Protein AF-A0A7S1X3R3-F1 (afdb_monomer)

pLDDT: mean 80.53, std 15.28, range [43.44, 95.19]

Structure (mmCIF, N/CA/C/O backbone):
data_AF-A0A7S1X3R3-F1
#
_entry.id   AF-A0A7S1X3R3-F1
#
loop_
_atom_site.group_PDB
_atom_site.id
_atom_site.type_symbol
_atom_site.label_atom_id
_atom_site.label_alt_id
_atom_site.label_comp_id
_atom_site.label_asym_id
_atom_site.label_entity_id
_atom_site.label_seq_id
_atom_site.pdbx_PDB_ins_code
_atom_site.Cartn_x
_atom_site.Cartn_y
_atom_site.Cartn_z
_atom_site.occupancy
_atom_site.B_iso_or_equiv
_atom_site.auth_seq_id
_atom_site.auth_comp_id
_atom_site.auth_asym_id
_atom_site.auth_atom_id
_atom_site.pdbx_PDB_model_num
ATOM 1 N N . TRP A 1 1 ? -5.687 -18.050 11.928 1.00 43.44 1 TRP A N 1
ATOM 2 C CA . TRP A 1 1 ? -5.342 -16.778 12.580 1.00 43.44 1 TRP A CA 1
ATOM 3 C C . TRP A 1 1 ? -5.157 -15.785 11.454 1.00 43.44 1 TRP A C 1
ATOM 5 O O . TRP A 1 1 ? -4.470 -16.127 10.501 1.00 43.44 1 TRP A O 1
ATOM 15 N N . LYS A 1 2 ? -5.916 -14.688 11.448 1.00 57.31 2 LYS A N 1
ATOM 16 C CA . LYS A 1 2 ? -5.773 -13.640 10.434 1.00 57.31 2 LYS A CA 1
ATOM 17 C C . LYS A 1 2 ? -4.899 -12.560 11.053 1.00 57.31 2 LYS A C 1
ATOM 19 O O . LYS A 1 2 ? -5.285 -12.013 12.082 1.00 57.31 2 LYS A O 1
ATOM 24 N N . ASP A 1 3 ? -3.759 -12.288 10.439 1.00 84.06 3 ASP A N 1
ATOM 25 C CA . ASP A 1 3 ? -2.885 -11.201 10.857 1.00 84.06 3 ASP A CA 1
ATOM 26 C C . ASP A 1 3 ? -3.395 -9.921 10.191 1.00 84.06 3 ASP A C 1
ATOM 28 O O . ASP A 1 3 ? -3.303 -9.755 8.975 1.00 84.06 3 ASP A O 1
ATOM 32 N N . TYR A 1 4 ? -4.035 -9.059 10.980 1.00 89.56 4 TYR A N 1
ATOM 33 C CA . TYR A 1 4 ? -4.521 -7.763 10.517 1.00 89.56 4 TYR A CA 1
ATOM 34 C C . TYR A 1 4 ? -3.444 -6.707 10.756 1.00 89.56 4 TYR A C 1
ATOM 36 O O . TYR A 1 4 ? -2.936 -6.580 11.868 1.00 89.56 4 TYR A O 1
ATOM 44 N N . LEU A 1 5 ? -3.127 -5.936 9.719 1.00 90.44 5 LEU A N 1
ATOM 45 C CA . LEU A 1 5 ? -2.204 -4.807 9.780 1.00 90.44 5 LEU A CA 1
ATOM 46 C C . LEU A 1 5 ? -2.964 -3.530 9.430 1.00 90.44 5 LEU A C 1
ATOM 48 O O . LEU A 1 5 ? -3.796 -3.529 8.522 1.00 90.44 5 LEU A O 1
ATOM 52 N N . LEU A 1 6 ? -2.681 -2.455 10.161 1.00 93.81 6 LEU A N 1
ATOM 53 C CA . LEU A 1 6 ? -3.243 -1.137 9.889 1.00 93.81 6 LEU A CA 1
ATOM 54 C C . LEU A 1 6 ? -2.291 -0.360 8.985 1.00 93.81 6 LEU A C 1
ATOM 56 O O . LEU A 1 6 ? -1.082 -0.366 9.213 1.00 93.81 6 LEU A O 1
ATOM 60 N N . MET A 1 7 ? -2.838 0.313 7.981 1.00 94.50 7 MET A N 1
ATOM 61 C CA . MET A 1 7 ? -2.097 1.166 7.059 1.00 94.50 7 MET A CA 1
ATOM 62 C C . MET A 1 7 ? -2.812 2.507 6.962 1.00 94.50 7 MET A C 1
ATOM 64 O O . MET A 1 7 ? -4.033 2.546 6.808 1.00 94.50 7 MET A O 1
ATOM 68 N N . GLU A 1 8 ? -2.054 3.587 7.083 1.00 93.88 8 GLU A N 1
ATOM 69 C CA . GLU A 1 8 ? -2.553 4.941 6.910 1.00 93.88 8 GLU A CA 1
ATOM 70 C C . GLU A 1 8 ? -2.691 5.248 5.419 1.00 93.88 8 GLU A C 1
ATOM 72 O O . GLU A 1 8 ? -1.767 5.031 4.634 1.00 93.88 8 GLU A O 1
ATOM 77 N N . VAL A 1 9 ? -3.876 5.715 5.035 1.00 94.75 9 VAL A N 1
ATOM 78 C CA . VAL A 1 9 ? -4.251 5.968 3.645 1.00 94.75 9 VAL A CA 1
ATOM 79 C C . VAL A 1 9 ? -5.024 7.281 3.606 1.00 94.75 9 VAL A C 1
ATOM 81 O O . VAL A 1 9 ? -6.037 7.420 4.293 1.00 94.75 9 VAL A O 1
ATOM 84 N N . ASP A 1 10 ? -4.543 8.246 2.823 1.00 94.00 10 ASP A N 1
ATOM 85 C CA . ASP A 1 10 ? -5.282 9.482 2.564 1.00 94.00 10 ASP A CA 1
ATOM 86 C C . ASP A 1 10 ? -6.425 9.258 1.556 1.00 94.00 10 ASP A C 1
ATOM 88 O O . ASP A 1 10 ? -6.517 8.213 0.911 1.00 94.00 10 ASP A O 1
ATOM 92 N N . THR A 1 11 ? -7.322 10.234 1.409 1.00 95.00 11 THR A N 1
ATOM 93 C CA . THR A 1 11 ? -8.497 10.098 0.534 1.00 95.00 11 THR A CA 1
ATOM 94 C C . THR A 1 11 ? -8.132 9.844 -0.930 1.00 95.00 11 THR A C 1
ATOM 96 O O . THR A 1 11 ? -8.771 9.020 -1.576 1.00 95.00 11 THR A O 1
ATOM 99 N N . ALA A 1 12 ? -7.101 10.512 -1.454 1.00 92.44 12 ALA A N 1
ATOM 100 C CA . ALA A 1 12 ? -6.716 10.377 -2.858 1.00 92.44 12 ALA A CA 1
ATOM 101 C C . ALA A 1 12 ? -6.087 9.004 -3.132 1.00 92.44 12 ALA A C 1
ATOM 103 O O . ALA A 1 12 ? -6.360 8.374 -4.152 1.00 92.44 12 ALA A O 1
ATOM 104 N N . LEU A 1 13 ? -5.269 8.520 -2.198 1.00 93.12 13 LEU A N 1
ATOM 105 C CA . LEU A 1 13 ? -4.685 7.192 -2.256 1.00 93.12 13 LEU A CA 1
ATOM 106 C C . LEU A 1 13 ? -5.754 6.106 -2.102 1.00 93.12 13 LEU A C 1
ATOM 108 O O . LEU A 1 13 ? -5.682 5.083 -2.774 1.00 93.12 13 LEU A O 1
ATOM 112 N N . LEU A 1 14 ? -6.756 6.319 -1.246 1.00 94.94 14 LEU A N 1
ATOM 113 C CA . LEU A 1 14 ? -7.857 5.375 -1.069 1.00 94.94 14 LEU A CA 1
ATOM 114 C C . LEU A 1 14 ? -8.657 5.192 -2.364 1.00 94.94 14 LEU A C 1
ATOM 116 O O . LEU A 1 14 ? -8.959 4.055 -2.718 1.00 94.94 14 LEU A O 1
ATOM 120 N N . GLU A 1 15 ? -8.966 6.285 -3.064 1.00 94.62 15 GLU A N 1
ATOM 121 C CA . GLU A 1 15 ? -9.631 6.247 -4.374 1.00 94.62 15 GLU A CA 1
ATOM 122 C C . GLU A 1 15 ? -8.792 5.457 -5.392 1.00 94.62 15 GLU A C 1
ATOM 124 O O . GLU A 1 15 ? -9.283 4.506 -6.000 1.00 94.62 15 GLU A O 1
ATOM 129 N N . GLU A 1 16 ? -7.492 5.755 -5.500 1.00 94.56 16 GLU A N 1
ATOM 130 C CA . GLU A 1 16 ? -6.589 5.035 -6.409 1.00 94.56 16 GLU A CA 1
ATOM 131 C C . GLU A 1 16 ? -6.506 3.531 -6.084 1.00 94.56 16 GLU A C 1
ATOM 133 O O . GLU A 1 16 ? -6.531 2.687 -6.984 1.00 94.56 16 GLU A O 1
ATOM 138 N N . LEU A 1 17 ? -6.437 3.177 -4.797 1.00 94.44 17 LEU A N 1
ATOM 139 C CA . LEU A 1 17 ? -6.390 1.787 -4.343 1.00 94.44 17 LEU A CA 1
ATOM 140 C C . LEU A 1 17 ? -7.682 1.022 -4.650 1.00 94.44 17 LEU A C 1
ATOM 142 O O . LEU A 1 17 ? -7.619 -0.178 -4.913 1.00 94.44 17 LEU A O 1
ATOM 146 N N . GLN A 1 18 ? -8.839 1.683 -4.609 1.00 94.75 18 GLN A N 1
ATOM 147 C CA . GLN A 1 18 ? -10.123 1.062 -4.938 1.00 94.75 18 GLN A CA 1
ATOM 148 C C . GLN A 1 18 ? -10.262 0.795 -6.440 1.00 94.75 18 GLN A C 1
ATOM 150 O O . GLN A 1 18 ? -10.753 -0.270 -6.820 1.00 94.75 18 GLN A O 1
ATOM 155 N N . ASP A 1 19 ? -9.792 1.720 -7.277 1.00 94.62 19 ASP A N 1
ATOM 156 C CA . ASP A 1 19 ? -9.951 1.640 -8.731 1.00 94.62 19 ASP A CA 1
ATOM 157 C C . ASP A 1 19 ? -8.895 0.759 -9.411 1.00 94.62 19 ASP A C 1
ATOM 159 O O . ASP A 1 19 ? -9.186 0.047 -10.377 1.00 94.62 19 ASP A O 1
ATOM 163 N N . HIS A 1 20 ? -7.651 0.813 -8.931 1.00 93.31 20 HIS A N 1
ATOM 164 C CA . HIS A 1 20 ? -6.500 0.203 -9.606 1.00 93.31 20 HIS A CA 1
ATOM 165 C C . HIS A 1 20 ? -5.730 -0.798 -8.742 1.00 93.31 20 HIS A C 1
ATOM 167 O O . HIS A 1 20 ? -4.939 -1.583 -9.270 1.00 93.31 20 HIS A O 1
ATOM 173 N N . GLY A 1 21 ? -5.966 -0.806 -7.430 1.00 92.62 21 GLY A N 1
ATOM 174 C CA . GLY A 1 21 ? -5.209 -1.623 -6.490 1.00 92.62 21 GLY A CA 1
ATOM 175 C C . GLY A 1 21 ? -3.770 -1.139 -6.290 1.00 92.62 21 GLY A C 1
ATOM 176 O O . GLY A 1 21 ? -3.369 -0.052 -6.705 1.00 92.62 21 GLY A O 1
ATOM 177 N N . ALA A 1 22 ? -2.978 -1.972 -5.619 1.00 93.50 22 ALA A N 1
ATOM 178 C CA . ALA A 1 22 ? -1.550 -1.759 -5.426 1.00 93.50 22 ALA A CA 1
ATOM 179 C C . ALA A 1 22 ? -0.809 -3.089 -5.283 1.00 93.50 22 ALA A C 1
ATOM 181 O O . ALA A 1 22 ? -1.405 -4.128 -4.991 1.00 93.50 22 ALA A O 1
ATOM 182 N N . ALA A 1 23 ? 0.509 -3.039 -5.458 1.00 93.31 23 ALA A N 1
ATOM 183 C CA . ALA A 1 23 ? 1.398 -4.180 -5.307 1.00 93.31 23 ALA A CA 1
ATOM 184 C C . ALA A 1 23 ? 2.545 -3.846 -4.353 1.00 93.31 23 ALA A C 1
ATOM 186 O O . ALA A 1 23 ? 3.199 -2.813 -4.495 1.00 93.31 23 ALA A O 1
ATOM 187 N N . PHE A 1 24 ? 2.825 -4.750 -3.416 1.00 92.06 24 PHE A N 1
ATOM 188 C CA . PHE A 1 24 ? 4.080 -4.715 -2.675 1.00 92.06 24 PHE A CA 1
ATOM 189 C C . PHE A 1 24 ? 5.186 -5.327 -3.532 1.00 92.06 24 PHE A C 1
ATOM 191 O O . PHE A 1 24 ? 5.045 -6.446 -4.024 1.00 92.06 24 PHE A O 1
ATOM 198 N N . LYS A 1 25 ? 6.283 -4.592 -3.703 1.00 91.19 25 LYS A N 1
ATOM 199 C CA . LYS A 1 25 ? 7.465 -5.015 -4.458 1.00 91.19 25 LYS A CA 1
ATOM 200 C C . LYS A 1 25 ? 8.697 -4.872 -3.578 1.00 91.19 25 LYS A C 1
ATOM 202 O O . LYS A 1 25 ? 8.762 -3.977 -2.742 1.00 91.19 25 LYS A O 1
ATOM 207 N N . SER A 1 26 ? 9.690 -5.726 -3.766 1.00 86.12 26 SER A N 1
ATOM 208 C CA . SER A 1 26 ? 10.953 -5.654 -3.031 1.00 86.12 26 SER A CA 1
ATOM 209 C C . SER A 1 26 ? 12.105 -6.088 -3.920 1.00 86.12 26 SER A C 1
ATOM 211 O O . SER A 1 26 ? 11.964 -7.007 -4.723 1.00 86.12 26 SER A O 1
ATOM 213 N N . GLU A 1 27 ? 13.260 -5.466 -3.727 1.00 80.31 27 GLU A N 1
ATOM 214 C CA . GLU A 1 27 ? 14.528 -6.021 -4.205 1.00 80.31 27 GLU A CA 1
ATOM 215 C C . GLU A 1 27 ? 14.974 -7.158 -3.264 1.00 80.31 27 GLU A C 1
ATOM 217 O O . GLU A 1 27 ? 14.579 -7.145 -2.096 1.00 80.31 27 GLU A O 1
ATOM 222 N N . PRO A 1 28 ? 15.799 -8.121 -3.722 1.00 77.38 28 PRO A N 1
ATOM 223 C CA . PRO A 1 28 ? 16.256 -9.245 -2.896 1.00 77.38 28 PRO A CA 1
ATOM 224 C C . PRO A 1 28 ? 16.869 -8.833 -1.549 1.00 77.38 28 PRO A C 1
ATOM 226 O O . PRO A 1 28 ? 16.627 -9.496 -0.545 1.00 77.38 28 PRO A O 1
ATOM 229 N N . ASP A 1 29 ? 17.593 -7.711 -1.529 1.00 78.06 29 ASP A N 1
ATOM 230 C CA . ASP A 1 29 ? 18.229 -7.144 -0.332 1.00 78.06 29 ASP A CA 1
ATOM 231 C C . ASP A 1 29 ? 17.632 -5.779 0.072 1.00 78.06 29 ASP A C 1
ATOM 233 O O . ASP A 1 29 ? 18.184 -5.061 0.909 1.00 78.06 29 ASP A O 1
ATOM 237 N N . GLY A 1 30 ? 16.521 -5.376 -0.552 1.00 75.94 30 GLY A N 1
ATOM 238 C CA . GLY A 1 30 ? 15.930 -4.050 -0.385 1.00 75.94 30 GLY A CA 1
ATOM 239 C C . GLY A 1 30 ? 14.697 -4.027 0.515 1.00 75.94 30 GLY A C 1
ATOM 240 O O . GLY A 1 30 ? 14.011 -5.026 0.718 1.00 75.94 30 GLY A O 1
ATOM 241 N N . ALA A 1 31 ? 14.371 -2.838 1.026 1.00 81.75 31 ALA A N 1
ATOM 242 C CA . ALA A 1 31 ? 13.098 -2.607 1.704 1.00 81.75 31 ALA A CA 1
ATOM 243 C C . ALA A 1 31 ? 11.921 -2.783 0.729 1.00 81.75 31 ALA A C 1
ATOM 245 O O . ALA A 1 31 ? 12.004 -2.368 -0.431 1.00 81.75 31 ALA A O 1
ATOM 246 N N . ALA A 1 32 ? 10.824 -3.359 1.222 1.00 88.00 32 ALA A N 1
ATOM 247 C CA . ALA A 1 32 ? 9.587 -3.459 0.463 1.00 88.00 32 ALA A CA 1
ATOM 248 C C . ALA A 1 32 ? 8.975 -2.068 0.232 1.00 88.00 32 ALA A C 1
ATOM 250 O O . ALA A 1 32 ? 8.900 -1.242 1.146 1.00 88.00 32 ALA A O 1
ATOM 251 N N . VAL A 1 33 ? 8.515 -1.837 -0.991 1.00 92.56 33 VAL A N 1
ATOM 252 C CA . VAL A 1 33 ? 7.782 -0.646 -1.415 1.00 92.56 33 VAL A CA 1
ATOM 253 C C . VAL A 1 33 ? 6.356 -1.025 -1.790 1.00 92.56 33 VAL A C 1
ATOM 255 O O . VAL A 1 33 ? 6.104 -2.124 -2.282 1.00 92.56 33 VAL A O 1
ATOM 258 N N . LEU A 1 34 ? 5.420 -0.108 -1.577 1.00 94.25 34 LEU A N 1
ATOM 259 C CA . LEU A 1 34 ? 4.068 -0.187 -2.111 1.00 94.25 34 LEU A CA 1
ATOM 260 C C . LEU A 1 34 ? 4.013 0.619 -3.409 1.00 94.25 34 LEU A C 1
ATOM 262 O O . LEU A 1 34 ? 4.316 1.811 -3.414 1.00 94.25 34 LEU A O 1
ATOM 266 N N . CYS A 1 35 ? 3.613 -0.016 -4.501 1.00 94.88 35 CYS A N 1
ATOM 267 C CA . CYS A 1 35 ? 3.426 0.629 -5.794 1.00 94.88 35 CYS A CA 1
ATOM 268 C C . CYS A 1 35 ? 1.935 0.687 -6.123 1.00 94.88 35 CYS A C 1
ATOM 270 O O . CYS A 1 35 ? 1.283 -0.356 -6.203 1.00 94.88 35 CYS A O 1
ATOM 272 N N . THR A 1 36 ? 1.416 1.892 -6.344 1.00 95.19 36 THR A N 1
ATOM 273 C CA . THR A 1 36 ? 0.102 2.107 -6.960 1.00 95.19 36 THR A CA 1
ATOM 274 C C . THR A 1 36 ? 0.248 2.202 -8.480 1.00 95.19 36 THR A C 1
ATOM 276 O O . THR A 1 36 ? 1.325 1.944 -9.032 1.00 95.19 36 THR A O 1
ATOM 279 N N . ALA A 1 37 ? -0.824 2.566 -9.187 1.00 93.62 37 ALA A N 1
ATOM 280 C CA . ALA A 1 37 ? -0.751 2.819 -10.623 1.00 93.62 37 ALA A CA 1
ATOM 281 C C . ALA A 1 37 ? 0.187 3.998 -10.941 1.00 93.62 37 ALA A C 1
ATOM 283 O O . ALA A 1 37 ? 0.934 3.952 -11.924 1.00 93.62 37 ALA A O 1
ATOM 284 N N . SER A 1 38 ? 0.182 5.031 -10.092 1.00 94.06 38 SER A N 1
ATOM 285 C CA . SER A 1 38 ? 0.897 6.287 -10.325 1.00 94.06 38 SER A CA 1
ATOM 286 C C . SER A 1 38 ? 2.137 6.493 -9.451 1.00 94.06 38 SER A C 1
ATOM 288 O O . SER A 1 38 ? 3.144 7.005 -9.946 1.00 94.06 38 SER A O 1
ATOM 290 N N . ARG A 1 39 ? 2.137 6.047 -8.190 1.00 94.12 39 ARG A N 1
ATOM 291 C CA . ARG A 1 39 ? 3.161 6.410 -7.192 1.00 94.12 39 ARG A CA 1
ATOM 292 C C . ARG A 1 39 ? 3.806 5.198 -6.524 1.00 94.12 39 ARG A C 1
ATOM 294 O O . ARG A 1 39 ? 3.272 4.091 -6.528 1.00 94.12 39 ARG A O 1
ATOM 301 N N . THR A 1 40 ? 4.973 5.434 -5.930 1.00 95.06 40 THR A N 1
ATOM 302 C CA . THR A 1 40 ? 5.713 4.441 -5.140 1.00 95.06 40 THR A CA 1
ATOM 303 C C . THR A 1 40 ? 5.951 4.981 -3.738 1.00 95.06 40 THR A C 1
ATOM 305 O O . THR A 1 40 ? 6.351 6.132 -3.569 1.00 95.06 40 THR A O 1
ATOM 308 N N . PHE A 1 41 ? 5.724 4.142 -2.731 1.00 94.94 41 PHE A N 1
ATOM 309 C CA . PHE A 1 41 ? 5.801 4.498 -1.320 1.00 94.94 41 PHE A CA 1
ATOM 310 C C . PHE A 1 41 ? 6.682 3.510 -0.556 1.00 94.94 41 PHE A C 1
ATOM 312 O O . PHE A 1 41 ? 6.613 2.303 -0.778 1.00 94.94 41 PHE A O 1
ATOM 319 N N . ASN A 1 42 ? 7.467 3.999 0.400 1.00 93.75 42 ASN A N 1
ATOM 320 C CA . ASN A 1 42 ? 8.021 3.157 1.456 1.00 93.75 42 ASN A CA 1
ATOM 321 C C . ASN A 1 42 ? 6.977 2.989 2.563 1.00 93.75 42 ASN A C 1
ATOM 323 O O . ASN A 1 42 ? 6.396 3.977 3.013 1.00 93.75 42 ASN A O 1
ATOM 327 N N . ALA A 1 43 ? 6.789 1.759 3.038 1.00 92.00 43 ALA A N 1
ATOM 328 C CA . ALA A 1 43 ? 5.952 1.481 4.198 1.00 92.00 43 ALA A CA 1
ATOM 329 C C . ALA A 1 43 ? 6.793 1.552 5.480 1.00 92.00 43 ALA A C 1
ATOM 331 O O . ALA A 1 43 ? 7.713 0.757 5.686 1.00 92.00 43 ALA A O 1
ATOM 332 N N . LYS A 1 44 ? 6.483 2.508 6.353 1.00 92.38 44 LYS A N 1
ATOM 333 C CA . LYS A 1 44 ? 7.173 2.728 7.624 1.00 92.38 44 LYS A CA 1
ATOM 334 C C . LYS A 1 44 ? 6.296 2.246 8.772 1.00 92.38 44 LYS A C 1
ATOM 336 O O . LYS A 1 44 ? 5.215 2.777 8.986 1.00 92.38 44 LYS A O 1
ATOM 341 N N . SER A 1 45 ? 6.779 1.269 9.534 1.00 93.00 45 SER A N 1
ATOM 342 C CA . SER A 1 45 ? 6.096 0.821 10.750 1.00 93.00 45 SER A CA 1
ATOM 343 C C . SER A 1 45 ? 6.225 1.871 11.853 1.00 93.00 45 SER A C 1
ATOM 345 O O . SER A 1 45 ? 7.334 2.313 12.161 1.00 93.00 45 SER A O 1
ATOM 347 N N . VAL A 1 46 ? 5.104 2.226 12.473 1.00 95.06 46 VAL A N 1
ATOM 348 C CA . VAL A 1 46 ? 5.015 3.170 13.587 1.00 95.06 46 VAL A CA 1
ATOM 349 C C . VAL A 1 46 ? 4.283 2.510 14.744 1.00 95.06 46 VAL A C 1
ATOM 351 O O . VAL A 1 46 ? 3.139 2.087 14.613 1.00 95.06 46 VAL A O 1
ATOM 354 N N . GLU A 1 47 ? 4.973 2.385 15.875 1.00 94.38 47 GLU A N 1
ATOM 355 C CA . GLU A 1 47 ? 4.412 1.827 17.105 1.00 94.38 47 GLU A CA 1
ATOM 356 C C . GLU A 1 47 ? 3.520 2.848 17.812 1.00 94.38 47 GLU A C 1
ATOM 358 O O . GLU A 1 47 ? 3.768 4.056 17.778 1.00 94.38 47 GLU A O 1
ATOM 363 N N . THR A 1 48 ? 2.498 2.352 18.502 1.00 91.06 48 THR A N 1
ATOM 364 C CA . THR A 1 48 ? 1.605 3.169 19.320 1.00 91.06 48 THR A CA 1
ATOM 365 C C . THR A 1 48 ? 1.512 2.612 20.733 1.00 91.06 48 THR A C 1
ATOM 367 O O . THR A 1 48 ? 1.520 1.406 20.960 1.00 91.06 48 THR A O 1
ATOM 370 N N . THR A 1 49 ? 1.409 3.508 21.711 1.00 93.44 49 THR A N 1
ATOM 371 C CA . THR A 1 49 ? 1.154 3.139 23.109 1.00 93.44 49 THR A CA 1
ATOM 372 C C . THR A 1 49 ? -0.329 2.888 23.383 1.00 93.44 49 THR A C 1
ATOM 374 O O . THR A 1 49 ? -0.679 2.378 24.448 1.00 93.44 49 THR A O 1
ATOM 377 N N . ASN A 1 50 ? -1.207 3.247 22.442 1.00 91.31 50 ASN A N 1
ATOM 378 C CA . ASN A 1 50 ? -2.642 3.036 22.561 1.00 91.31 50 ASN A CA 1
ATOM 379 C C . ASN A 1 50 ? -3.009 1.613 22.145 1.00 91.31 50 ASN A C 1
ATOM 381 O O . ASN A 1 50 ? -2.537 1.100 21.134 1.00 91.31 50 ASN A O 1
ATOM 385 N N . LEU A 1 51 ? -3.924 1.002 22.892 1.00 88.00 51 LEU A N 1
ATOM 386 C CA . LEU A 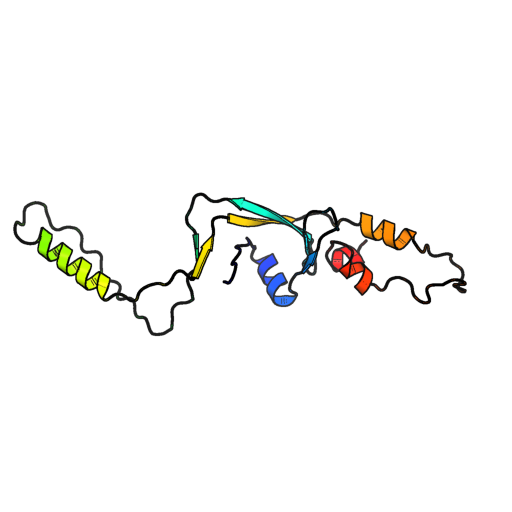1 51 ? -4.488 -0.288 22.527 1.00 88.00 51 LEU A CA 1
ATOM 387 C C . LEU A 1 51 ? -5.524 -0.100 21.415 1.00 88.00 51 LEU A C 1
ATOM 389 O O . LEU A 1 51 ? -6.650 0.325 21.677 1.00 88.00 51 LEU A O 1
ATOM 393 N N . LEU A 1 52 ? -5.149 -0.422 20.178 1.00 92.06 52 LEU A N 1
ATOM 394 C CA . LEU A 1 52 ? -6.072 -0.414 19.047 1.00 92.06 52 LEU A CA 1
ATOM 395 C C . LEU A 1 52 ? -6.770 -1.771 18.950 1.00 92.06 52 LEU A C 1
ATOM 397 O O . LEU A 1 52 ? -6.116 -2.813 18.895 1.00 92.06 52 LEU A O 1
ATOM 401 N N . MET A 1 53 ? -8.102 -1.761 18.918 1.00 91.62 53 MET A N 1
ATOM 402 C CA . MET A 1 53 ? -8.933 -2.960 18.801 1.00 91.62 53 MET A CA 1
ATOM 403 C C . MET A 1 53 ? -9.753 -2.903 17.516 1.00 91.62 53 MET A C 1
ATOM 405 O O . MET A 1 53 ? -10.507 -1.957 17.299 1.00 91.62 53 MET A O 1
ATOM 409 N N . LEU A 1 54 ? -9.633 -3.932 16.680 1.00 91.69 54 LEU A N 1
ATOM 410 C CA . LEU A 1 54 ? -10.441 -4.094 15.479 1.00 91.69 54 LEU A CA 1
ATOM 411 C C . LEU A 1 54 ? -11.706 -4.864 15.832 1.00 91.69 54 LEU A C 1
ATOM 413 O O . LEU A 1 54 ? -11.663 -5.985 16.348 1.00 91.69 54 LEU A O 1
ATOM 417 N N . LEU A 1 55 ? -12.833 -4.249 15.518 1.00 90.00 55 LEU A N 1
ATOM 418 C CA . LEU A 1 55 ? -14.162 -4.768 15.775 1.00 90.00 55 LEU A CA 1
ATOM 419 C C . LEU A 1 55 ? -14.774 -5.220 14.448 1.00 90.00 55 LEU A C 1
ATOM 421 O O . LEU A 1 55 ? -14.592 -4.536 13.438 1.00 90.00 55 LEU A O 1
ATOM 425 N N . PRO A 1 56 ? -15.485 -6.358 14.412 1.00 86.06 56 PRO A N 1
ATOM 426 C CA . PRO A 1 56 ? -16.282 -6.688 13.246 1.00 86.06 56 PRO A CA 1
ATOM 427 C C . PRO A 1 56 ? -17.399 -5.640 13.101 1.00 86.06 56 PRO A C 1
ATOM 429 O O . PRO A 1 56 ? -17.794 -5.030 14.102 1.00 86.06 56 PRO A O 1
ATOM 432 N N . PRO A 1 57 ? -17.928 -5.422 11.886 1.00 81.00 57 PRO A N 1
ATOM 433 C CA . PRO A 1 57 ? -19.108 -4.583 11.720 1.00 81.00 57 PRO A CA 1
ATOM 434 C C . PRO A 1 57 ? -20.234 -5.100 12.622 1.00 81.00 57 PRO A C 1
ATOM 436 O O . PRO A 1 57 ? -20.378 -6.314 12.811 1.00 81.00 57 PRO A O 1
ATOM 439 N N . ALA A 1 58 ? -21.012 -4.180 13.198 1.00 71.25 58 ALA A N 1
ATOM 440 C CA . ALA A 1 58 ? -22.175 -4.547 13.993 1.00 71.25 58 ALA A CA 1
ATOM 441 C C . ALA A 1 58 ? -23.089 -5.443 13.147 1.00 71.25 58 ALA A C 1
ATOM 443 O O . ALA A 1 58 ? -23.380 -5.126 11.993 1.00 71.25 58 ALA A O 1
ATOM 444 N N . GLN A 1 59 ? -23.509 -6.581 13.699 1.00 63.56 59 GLN A N 1
ATOM 445 C CA . GLN A 1 59 ? -24.542 -7.378 13.050 1.00 63.56 59 GLN A CA 1
ATOM 446 C C . GLN A 1 59 ? -25.828 -6.546 13.068 1.00 63.56 59 GLN A C 1
ATOM 448 O O . GLN A 1 59 ? -26.253 -6.101 14.137 1.00 63.56 59 GLN A O 1
ATOM 453 N N . GLU A 1 60 ? -26.412 -6.290 11.894 1.00 53.31 60 GLU A N 1
ATOM 454 C CA . GLU A 1 60 ? -27.712 -5.624 11.788 1.00 53.31 60 GLU A CA 1
ATOM 455 C C . GLU A 1 60 ? -28.719 -6.349 12.700 1.00 53.31 60 GLU A C 1
ATOM 457 O O . GLU A 1 60 ? -28.899 -7.562 12.590 1.00 53.31 60 GLU A O 1
ATOM 462 N N . GLY A 1 61 ? -29.326 -5.615 13.640 1.00 53.66 61 GLY A N 1
ATOM 463 C CA . GLY A 1 61 ? -30.282 -6.152 14.619 1.00 53.66 61 GLY A CA 1
ATOM 464 C C . GLY A 1 61 ? -29.807 -6.179 16.077 1.00 53.66 61 GLY A C 1
ATOM 465 O O . GLY A 1 61 ? -30.580 -6.568 16.948 1.00 53.66 61 GLY A O 1
ATOM 466 N N . VAL A 1 62 ? -28.575 -5.752 16.372 1.00 53.72 62 VAL A N 1
ATOM 467 C CA . VAL A 1 62 ? -28.139 -5.502 17.755 1.00 53.72 62 VAL A CA 1
ATOM 468 C C . VAL A 1 62 ? -28.456 -4.053 18.126 1.00 53.72 62 VAL A C 1
ATOM 470 O O . VAL A 1 62 ? -27.650 -3.149 17.919 1.00 53.72 62 VAL A O 1
ATOM 473 N N . GLU A 1 63 ? -29.659 -3.828 18.646 1.00 51.66 63 GLU A N 1
ATOM 474 C CA . GLU A 1 63 ? -30.036 -2.555 19.260 1.00 51.66 63 GLU A CA 1
ATOM 475 C C . GLU A 1 63 ? -29.310 -2.435 20.607 1.00 51.66 63 GLU A C 1
ATOM 477 O O . GLU A 1 63 ? -29.676 -3.060 21.603 1.00 51.66 63 GLU A O 1
ATOM 482 N N . CYS A 1 64 ? -28.222 -1.669 20.637 1.00 50.16 64 CYS A N 1
ATOM 483 C CA . CYS A 1 64 ? -27.625 -1.236 21.892 1.00 50.16 64 CYS A CA 1
ATOM 484 C C . CYS A 1 64 ? -28.538 -0.154 22.473 1.00 50.16 64 CYS A C 1
ATOM 486 O O . CYS A 1 64 ? -28.539 0.967 21.975 1.00 50.16 64 CYS A O 1
ATOM 488 N N . GLU A 1 65 ? -29.333 -0.477 23.492 1.00 55.78 65 GLU A N 1
ATOM 489 C CA . GLU A 1 65 ? -30.107 0.547 24.196 1.00 55.78 65 GLU A CA 1
ATOM 490 C C . GLU A 1 65 ? -29.146 1.584 24.806 1.00 55.78 65 GLU A C 1
ATOM 492 O O . GLU A 1 65 ? -28.316 1.259 25.667 1.00 55.78 65 GLU A O 1
ATOM 497 N N . ASP A 1 66 ? -29.250 2.837 24.350 1.00 52.25 66 ASP A N 1
ATOM 498 C CA . ASP A 1 66 ? -28.550 3.989 24.918 1.00 52.25 66 ASP A CA 1
ATOM 499 C C . ASP A 1 66 ? -29.108 4.268 26.318 1.00 52.25 66 ASP A C 1
ATOM 501 O O . ASP A 1 66 ? -30.022 5.070 26.515 1.00 52.25 66 ASP A O 1
ATOM 505 N N . VAL A 1 67 ? -28.585 3.570 27.325 1.00 55.59 67 VAL A N 1
ATOM 506 C CA . VAL A 1 67 ? -28.959 3.847 28.713 1.00 55.59 67 VAL A CA 1
ATOM 507 C C . VAL A 1 67 ? -28.292 5.152 29.134 1.00 55.59 67 VAL A C 1
ATOM 509 O O . VAL A 1 67 ? -27.071 5.217 29.304 1.00 55.59 67 VAL A O 1
ATOM 512 N N . GLU A 1 68 ? -29.115 6.181 29.321 1.00 53.91 68 GLU A N 1
ATOM 513 C CA . GLU A 1 68 ? -28.741 7.467 29.898 1.00 53.91 68 GLU A CA 1
ATOM 514 C C . GLU A 1 68 ? -27.921 7.234 31.178 1.00 53.91 68 GLU A C 1
ATOM 516 O O . GLU A 1 68 ? -28.378 6.594 32.131 1.00 53.91 68 GLU A O 1
ATOM 521 N N . ASN A 1 69 ? -26.670 7.707 31.191 1.00 54.41 69 ASN A N 1
ATOM 522 C CA . ASN A 1 69 ? -25.802 7.621 32.362 1.00 54.41 69 ASN A CA 1
ATOM 523 C C . ASN A 1 69 ? -26.404 8.482 33.476 1.00 54.41 69 ASN A C 1
ATOM 525 O O . ASN A 1 69 ? -26.100 9.668 33.587 1.00 54.41 69 ASN A O 1
ATOM 529 N N . THR A 1 70 ? -27.253 7.893 34.314 1.00 54.53 70 THR A N 1
ATOM 530 C CA . THR A 1 70 ? -27.806 8.593 35.469 1.00 54.53 70 THR A CA 1
ATOM 531 C C . THR A 1 70 ? -26.645 8.905 36.423 1.00 54.53 70 THR A C 1
ATOM 533 O O . THR A 1 70 ? -25.909 7.983 36.807 1.00 54.53 70 THR A O 1
ATOM 536 N N . PRO A 1 71 ? -26.407 10.183 36.778 1.00 59.06 71 PRO A N 1
ATOM 537 C CA . PRO A 1 71 ? -25.342 10.545 37.704 1.00 59.06 71 PRO A CA 1
ATOM 538 C C . PRO A 1 71 ? -25.513 9.834 39.056 1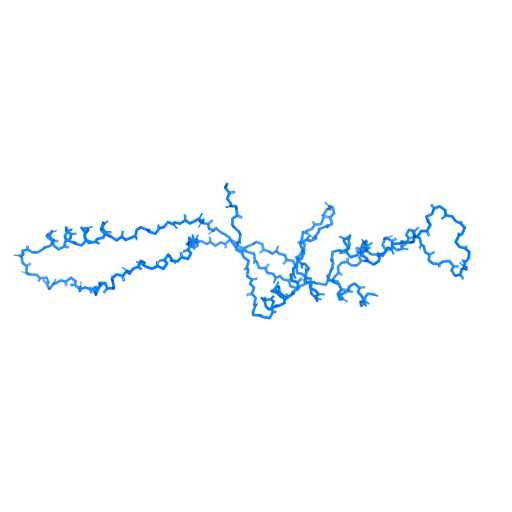.00 59.06 71 PRO A C 1
ATOM 540 O O . PRO A 1 71 ? -26.641 9.503 39.433 1.00 59.0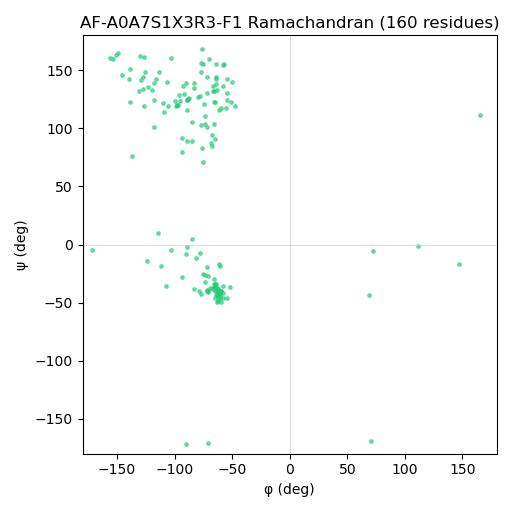6 71 PRO A O 1
ATOM 543 N N . PRO A 1 72 ? -24.425 9.613 39.818 1.00 56.56 72 PRO A N 1
ATOM 544 C CA . PRO A 1 72 ? -24.536 9.133 41.190 1.00 56.56 72 PRO A CA 1
ATOM 545 C C . PRO A 1 72 ? -25.452 10.078 41.979 1.00 56.56 72 PRO A C 1
ATOM 547 O O . PRO A 1 72 ? -25.212 11.285 41.999 1.00 56.56 72 PRO A O 1
ATOM 550 N N . GLY A 1 73 ? -26.511 9.539 42.590 1.00 57.88 73 GLY A N 1
ATOM 551 C CA . GLY A 1 73 ? -27.435 10.321 43.415 1.00 57.88 73 GLY A CA 1
ATOM 552 C C . GLY A 1 73 ? -26.719 11.042 44.563 1.00 57.88 73 GLY A C 1
ATOM 553 O O . GLY A 1 73 ? -25.643 10.625 44.995 1.00 57.88 73 GLY A O 1
ATOM 554 N N . GLU A 1 74 ? -27.321 12.134 45.039 1.00 54.88 74 GLU A N 1
ATOM 555 C CA . GLU A 1 74 ? -26.727 13.043 46.024 1.00 54.88 74 GLU A CA 1
ATOM 556 C C . GLU A 1 74 ? -26.169 12.319 47.272 1.00 54.88 74 GLU A C 1
ATOM 558 O O . GLU A 1 74 ? -26.795 11.387 47.797 1.00 54.88 74 GLU A O 1
ATOM 563 N N . PRO A 1 75 ? -24.999 12.748 47.786 1.00 49.78 75 PRO A N 1
ATOM 564 C CA . PRO A 1 75 ? -24.378 12.143 48.958 1.00 49.78 75 PRO A CA 1
ATOM 565 C C . PRO A 1 75 ? -25.250 12.368 50.203 1.00 49.78 75 PRO A C 1
ATOM 567 O O . PRO A 1 75 ? -25.278 13.457 50.768 1.00 49.78 75 PRO A O 1
ATOM 570 N N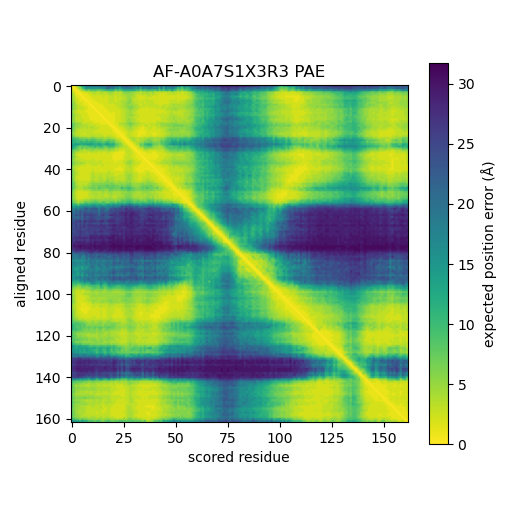 . GLY A 1 76 ? -25.967 11.326 50.636 1.00 53.09 76 GLY A N 1
ATOM 571 C CA . GLY A 1 76 ? -26.820 11.360 51.833 1.00 53.09 76 GLY A CA 1
ATOM 572 C C . GLY A 1 76 ? -28.085 10.500 51.757 1.00 53.09 76 GLY A C 1
ATOM 573 O O . GLY A 1 76 ? -28.650 10.169 52.797 1.00 53.09 76 GLY A O 1
ATOM 574 N N . ALA A 1 77 ? -28.504 10.068 50.561 1.00 57.66 77 ALA A N 1
ATOM 575 C CA . ALA A 1 77 ? -29.608 9.122 50.397 1.00 57.66 77 ALA A CA 1
ATOM 576 C C . ALA A 1 77 ? -29.153 7.692 50.746 1.00 57.66 77 ALA A C 1
ATOM 578 O O . ALA A 1 77 ? -28.766 6.886 49.896 1.00 57.66 77 ALA A O 1
ATOM 579 N N . SER A 1 78 ? -29.164 7.372 52.037 1.00 57.38 78 SER A N 1
ATOM 580 C CA . SER A 1 78 ? -28.900 6.034 52.555 1.00 57.38 78 SER A CA 1
ATOM 581 C C . SER A 1 78 ? -30.027 5.073 52.162 1.00 57.38 78 SER A C 1
ATOM 583 O O . SER A 1 78 ? -30.967 4.900 52.930 1.00 57.38 78 SER A O 1
ATOM 585 N N . GLN A 1 79 ? -29.942 4.452 50.980 1.00 52.28 79 GLN A N 1
ATOM 586 C CA . GLN A 1 79 ? -30.521 3.116 50.733 1.00 52.28 79 GLN A CA 1
ATOM 587 C C . GLN A 1 79 ? -30.154 2.470 49.385 1.00 52.28 79 GLN A C 1
ATOM 589 O O . GLN A 1 79 ? -30.519 1.323 49.172 1.00 52.28 79 GLN A O 1
ATOM 594 N N . GLY A 1 80 ? -29.434 3.150 48.483 1.00 54.00 80 GLY A N 1
ATOM 595 C CA . GLY A 1 80 ? -29.311 2.671 47.097 1.00 54.00 80 GLY A CA 1
ATOM 596 C C . GLY A 1 80 ? -27.940 2.177 46.640 1.00 54.00 80 GLY A C 1
ATOM 597 O O . GLY A 1 80 ? -27.885 1.477 45.645 1.00 54.00 80 GLY A O 1
ATOM 598 N N . GLY A 1 81 ? -26.831 2.500 47.316 1.00 62.75 81 GLY A N 1
ATOM 599 C CA . GLY A 1 81 ? -25.489 2.366 46.716 1.00 62.75 81 GLY A CA 1
ATOM 600 C C . GLY A 1 81 ? -25.159 0.973 46.159 1.00 62.75 81 GLY A C 1
ATOM 601 O O . GLY A 1 81 ? -24.697 0.856 45.026 1.00 62.75 81 GLY A O 1
ATOM 602 N N . LEU A 1 82 ? -25.454 -0.080 46.928 1.00 64.69 82 LEU A N 1
ATOM 603 C CA . LEU A 1 82 ? -25.216 -1.460 46.499 1.00 64.69 82 LEU A CA 1
ATOM 604 C C . LEU A 1 82 ? -26.279 -1.936 45.494 1.00 64.69 82 LEU A C 1
ATOM 606 O O . LEU A 1 82 ? -25.920 -2.532 44.485 1.00 64.69 82 LEU A O 1
ATOM 610 N N . GLN A 1 83 ? -27.566 -1.629 45.715 1.00 68.12 83 GLN A N 1
ATOM 611 C CA . GLN A 1 83 ? -28.642 -1.975 44.772 1.00 68.12 83 GLN A CA 1
ATOM 612 C C . GLN A 1 83 ? -28.449 -1.320 43.396 1.00 68.12 83 GLN A C 1
ATOM 614 O O . GLN A 1 83 ? -28.620 -1.984 42.379 1.00 68.12 83 GLN A O 1
ATOM 619 N N . THR A 1 84 ? -28.052 -0.047 43.343 1.00 65.88 84 THR A N 1
ATOM 620 C CA . THR A 1 84 ? -27.775 0.676 42.096 1.00 65.88 84 THR A CA 1
ATOM 621 C C . THR A 1 84 ? -26.578 0.070 41.363 1.00 65.88 84 THR A C 1
ATOM 623 O O . THR A 1 84 ? -26.595 -0.005 40.140 1.00 65.88 84 THR A O 1
ATOM 626 N N . GLN A 1 85 ? -25.553 -0.407 42.080 1.00 67.06 85 GLN A N 1
ATOM 627 C CA . GLN A 1 85 ? -24.418 -1.108 41.466 1.00 67.06 85 GLN A CA 1
ATOM 628 C C . GLN A 1 85 ? -24.795 -2.501 40.947 1.00 67.06 85 GLN A C 1
ATOM 630 O O . GLN A 1 85 ? -24.377 -2.860 39.848 1.00 67.06 85 GLN A O 1
ATOM 635 N N . VAL A 1 86 ? -25.601 -3.264 41.695 1.00 72.19 86 VAL A N 1
ATOM 636 C CA . VAL A 1 86 ? -26.095 -4.584 41.266 1.00 72.19 86 VAL A CA 1
ATOM 637 C C . VAL A 1 86 ? -26.963 -4.446 40.019 1.00 72.19 86 VAL A C 1
ATOM 639 O O . VAL A 1 86 ? -26.665 -5.094 39.023 1.00 72.19 86 VAL A O 1
ATOM 642 N N . ALA A 1 87 ? -27.933 -3.526 40.017 1.00 69.00 87 ALA A N 1
ATOM 643 C CA . ALA A 1 87 ? -28.767 -3.259 38.847 1.00 69.00 87 ALA A CA 1
ATOM 644 C C . ALA A 1 87 ? -27.922 -2.856 37.625 1.00 69.00 87 ALA A C 1
ATOM 646 O O . ALA A 1 87 ? -28.141 -3.358 36.529 1.00 69.00 87 ALA A O 1
ATOM 647 N N . ARG A 1 88 ? -26.892 -2.013 37.807 1.00 68.81 88 ARG A N 1
ATOM 648 C CA . ARG A 1 88 ? -25.997 -1.587 36.715 1.00 68.81 88 ARG A CA 1
ATOM 649 C C . ARG A 1 88 ? -25.159 -2.740 36.152 1.00 68.81 88 ARG A C 1
ATOM 651 O O . ARG A 1 88 ? -24.932 -2.778 34.946 1.00 68.81 88 ARG A O 1
ATOM 658 N N . ASN A 1 89 ? -24.718 -3.668 37.002 1.00 69.19 89 ASN A N 1
ATOM 659 C CA . ASN A 1 89 ? -24.008 -4.873 36.573 1.00 69.19 89 ASN A CA 1
ATOM 660 C C . ASN A 1 89 ? -24.942 -5.874 35.879 1.00 69.19 89 ASN A C 1
ATOM 662 O O . ASN A 1 89 ? -24.554 -6.444 34.867 1.00 69.19 89 ASN A O 1
ATOM 666 N N . GLU A 1 90 ? -26.171 -6.048 36.370 1.00 71.75 90 GLU A N 1
ATOM 667 C CA . GLU A 1 90 ? -27.187 -6.903 35.740 1.00 71.75 90 GLU A CA 1
ATOM 668 C C . GLU A 1 90 ? -27.566 -6.384 34.347 1.00 71.75 90 GLU A C 1
ATOM 670 O O . GLU A 1 90 ? -27.597 -7.159 33.396 1.00 71.75 90 GLU A O 1
ATOM 675 N N . THR A 1 91 ? -27.760 -5.067 34.192 1.00 66.44 91 THR A N 1
ATOM 676 C CA . THR A 1 91 ? -27.983 -4.434 32.879 1.00 66.44 91 THR A CA 1
ATOM 677 C C . THR A 1 91 ? -26.757 -4.530 31.969 1.00 66.44 91 THR A C 1
ATOM 679 O O . THR A 1 91 ? -26.891 -4.559 30.750 1.00 66.44 91 THR A O 1
ATOM 682 N N . ALA A 1 92 ? -25.543 -4.558 32.526 1.00 64.06 92 ALA A N 1
ATOM 683 C CA . ALA A 1 92 ? -24.328 -4.737 31.736 1.00 64.06 92 ALA A CA 1
ATOM 684 C C . ALA A 1 92 ? -24.156 -6.184 31.241 1.00 64.06 92 ALA A C 1
ATOM 686 O O . ALA A 1 92 ? -23.628 -6.375 30.147 1.00 64.06 92 ALA A O 1
ATOM 687 N N . ASP A 1 93 ? -24.609 -7.182 32.005 1.00 66.56 93 ASP A N 1
ATOM 688 C CA . ASP A 1 93 ? -24.504 -8.603 31.642 1.00 66.56 93 ASP A CA 1
ATOM 689 C C . ASP A 1 93 ? -25.518 -9.012 30.558 1.00 66.56 93 ASP A C 1
ATOM 691 O O . ASP A 1 93 ? -25.251 -9.907 29.757 1.00 66.56 93 ASP A O 1
ATOM 695 N N . THR A 1 94 ? -26.645 -8.300 30.452 1.00 67.56 94 THR A N 1
ATOM 696 C CA . THR A 1 94 ? -27.609 -8.454 29.350 1.00 67.56 94 THR A CA 1
ATOM 697 C C . THR A 1 94 ? -27.188 -7.772 28.047 1.00 67.56 94 THR A C 1
ATOM 699 O O . THR A 1 94 ? -27.843 -7.982 27.024 1.00 67.56 94 THR A O 1
ATOM 702 N N . ARG A 1 95 ? -26.098 -6.990 28.026 1.00 67.50 95 ARG A N 1
ATOM 703 C CA . ARG A 1 95 ? -25.625 -6.343 26.793 1.00 67.50 95 ARG A CA 1
ATOM 704 C C . ARG A 1 95 ? -25.009 -7.346 25.829 1.00 67.50 95 ARG A C 1
ATOM 706 O O . ARG A 1 95 ? -24.274 -8.261 26.203 1.00 67.50 95 ARG A O 1
ATOM 713 N N . SER A 1 96 ? -25.240 -7.099 24.547 1.00 70.88 96 SER A N 1
ATOM 714 C CA . SER A 1 96 ? -24.550 -7.777 23.457 1.00 70.88 96 SER A CA 1
ATOM 715 C C . SER A 1 96 ? -23.039 -7.622 23.607 1.00 70.88 96 SER A C 1
ATOM 717 O O . SER A 1 96 ? -22.493 -6.515 23.577 1.00 70.88 96 SER A O 1
ATOM 719 N N . ARG A 1 97 ? -22.353 -8.753 23.778 1.00 72.75 97 ARG A N 1
ATOM 720 C CA . ARG A 1 97 ? -20.898 -8.787 23.901 1.00 72.75 97 ARG A CA 1
ATOM 721 C C . ARG A 1 97 ? -20.251 -8.376 22.588 1.00 72.75 97 ARG A C 1
ATOM 723 O O . ARG A 1 97 ? -20.566 -8.915 21.530 1.00 72.75 97 ARG A O 1
ATOM 730 N N . VAL A 1 98 ? -19.291 -7.470 22.688 1.00 80.06 98 VAL A N 1
ATOM 731 C CA . VAL A 1 98 ? -18.457 -7.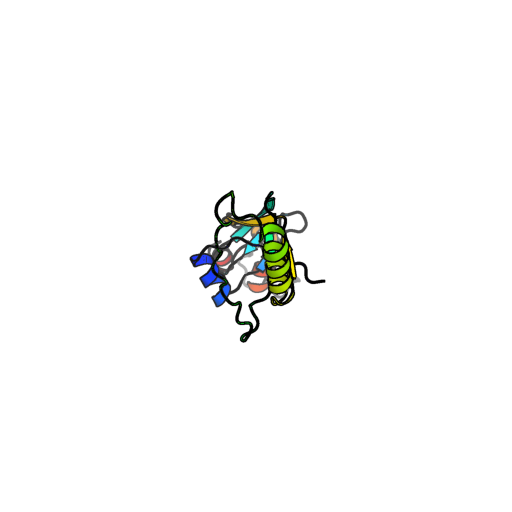066 21.565 1.00 80.06 98 VAL A CA 1
ATOM 732 C C . VAL A 1 98 ? -17.248 -7.997 21.500 1.00 80.06 98 VAL A C 1
ATOM 734 O O . VAL A 1 98 ? -16.527 -8.160 22.483 1.00 80.06 98 VAL A O 1
ATOM 737 N N . ILE A 1 99 ? -17.035 -8.629 20.346 1.00 85.31 99 ILE A N 1
ATOM 738 C CA . ILE A 1 99 ? -15.893 -9.519 20.122 1.00 85.31 99 ILE A CA 1
ATOM 739 C C . ILE A 1 99 ? -14.807 -8.732 19.399 1.00 85.31 99 ILE A C 1
ATOM 741 O O . ILE A 1 99 ? -15.013 -8.250 18.287 1.00 85.31 99 ILE A O 1
ATOM 745 N N . VAL A 1 100 ? -13.635 -8.629 20.020 1.00 89.31 100 VAL A N 1
ATOM 746 C CA . VAL A 1 100 ? -12.450 -8.053 19.379 1.00 89.31 100 VAL A CA 1
ATOM 747 C C . VAL A 1 100 ? -11.901 -9.067 18.379 1.00 89.31 100 VAL A C 1
ATOM 749 O O . VAL A 1 100 ? -11.564 -10.190 18.747 1.00 89.31 100 VAL A O 1
ATOM 752 N N . THR A 1 101 ? -11.830 -8.674 17.109 1.00 89.94 101 THR A N 1
ATOM 753 C CA . THR A 1 101 ? -11.317 -9.526 16.025 1.00 89.94 101 THR A CA 1
ATOM 754 C C . THR A 1 101 ? -9.794 -9.565 16.029 1.00 89.94 101 THR A C 1
ATOM 756 O O . THR A 1 101 ? -9.204 -10.620 15.805 1.00 89.94 101 THR A O 1
ATOM 759 N N . ALA A 1 102 ? -9.158 -8.421 16.282 1.00 91.12 102 ALA A N 1
ATOM 760 C CA . ALA A 1 102 ? -7.710 -8.297 16.369 1.00 91.12 102 ALA A CA 1
ATOM 761 C C . ALA A 1 102 ? -7.316 -7.089 17.221 1.00 91.12 102 ALA A C 1
ATOM 763 O O . ALA A 1 102 ? -8.103 -6.162 17.408 1.00 91.12 102 ALA A O 1
ATOM 764 N N . THR A 1 103 ? -6.079 -7.088 17.699 1.00 91.81 103 THR A N 1
ATOM 765 C CA . THR A 1 103 ? -5.441 -5.928 18.326 1.00 91.81 103 THR A CA 1
ATOM 766 C C . THR A 1 103 ? -4.251 -5.498 17.485 1.00 91.81 103 THR A C 1
ATOM 768 O O . THR A 1 103 ? -3.534 -6.361 16.982 1.00 91.81 103 THR A O 1
ATOM 771 N N . ALA A 1 104 ? -4.022 -4.195 17.367 1.00 91.81 104 ALA A N 1
ATOM 772 C CA . ALA A 1 104 ? -2.852 -3.644 16.696 1.00 91.81 104 ALA A CA 1
ATOM 773 C C . ALA A 1 104 ? -2.039 -2.790 17.677 1.00 91.81 104 ALA A C 1
ATOM 775 O O . ALA A 1 104 ? -2.589 -1.966 18.406 1.00 91.81 104 ALA A O 1
ATOM 776 N N . ASP A 1 105 ? -0.729 -3.010 17.693 1.00 92.56 105 ASP A N 1
ATOM 777 C CA . ASP A 1 105 ? 0.270 -2.251 18.457 1.00 92.56 105 ASP A CA 1
ATOM 778 C C . ASP A 1 105 ? 1.054 -1.269 17.568 1.00 92.56 105 ASP A C 1
ATOM 780 O O . ASP A 1 105 ? 1.873 -0.487 18.051 1.00 92.56 105 ASP A O 1
ATOM 784 N N . ARG A 1 106 ? 0.810 -1.312 16.254 1.00 93.00 106 ARG A N 1
ATOM 785 C CA . ARG A 1 106 ? 1.468 -0.482 15.249 1.00 93.00 106 ARG A CA 1
ATOM 786 C C . ARG A 1 106 ? 0.592 -0.281 14.017 1.00 93.00 106 ARG A C 1
ATOM 788 O O . ARG A 1 106 ? -0.294 -1.093 13.734 1.00 93.00 106 ARG A O 1
ATOM 795 N N . HIS A 1 107 ? 0.893 0.759 13.253 1.00 93.94 107 HIS A N 1
ATOM 796 C CA . HIS A 1 107 ? 0.361 0.990 11.911 1.00 93.94 107 HIS A CA 1
ATOM 797 C C . HIS A 1 107 ? 1.496 1.299 10.931 1.00 93.94 107 HIS A C 1
ATOM 799 O O . HIS A 1 107 ? 2.617 1.606 11.333 1.00 93.94 107 HIS A O 1
ATOM 805 N N . PHE A 1 108 ? 1.220 1.173 9.637 1.00 94.25 108 PHE A N 1
ATOM 806 C CA . PHE A 1 108 ? 2.148 1.540 8.575 1.00 94.25 108 PHE A CA 1
ATOM 807 C C . PHE A 1 108 ? 1.796 2.910 8.007 1.00 94.25 108 PHE A C 1
ATOM 809 O O . PHE A 1 108 ? 0.690 3.110 7.514 1.00 94.25 108 PHE A O 1
ATOM 816 N N . GLU A 1 109 ? 2.757 3.824 8.032 1.00 95.12 109 GLU A N 1
ATOM 817 C CA . GLU A 1 109 ? 2.708 5.093 7.309 1.00 95.12 109 GLU A CA 1
ATOM 818 C C . GLU A 1 109 ? 3.317 4.908 5.917 1.00 95.12 109 GLU A C 1
ATOM 820 O O . GLU A 1 109 ? 4.350 4.247 5.762 1.00 95.12 109 GLU A O 1
ATOM 825 N N . LEU A 1 110 ? 2.703 5.510 4.902 1.00 94.69 110 LEU A N 1
ATOM 826 C CA . LEU A 1 110 ? 3.212 5.489 3.535 1.00 94.69 110 LEU A CA 1
ATOM 827 C C . LEU A 1 110 ? 3.967 6.783 3.239 1.00 94.69 110 LEU A C 1
ATOM 829 O O . LEU A 1 110 ? 3.406 7.874 3.284 1.00 94.69 110 LEU A O 1
ATOM 833 N N . VAL A 1 111 ? 5.254 6.657 2.922 1.00 93.75 111 VAL A N 1
ATOM 834 C CA . VAL A 1 111 ? 6.119 7.789 2.573 1.00 93.75 111 VAL A CA 1
ATOM 835 C C . VAL A 1 111 ? 6.443 7.716 1.091 1.00 93.75 111 VAL A C 1
ATOM 837 O O . VAL A 1 111 ? 7.124 6.784 0.658 1.00 93.75 111 VAL A O 1
ATOM 840 N N . GLU A 1 112 ? 5.966 8.688 0.314 1.00 94.00 112 GLU A N 1
ATOM 841 C CA . GLU A 1 112 ? 6.236 8.744 -1.124 1.00 94.00 112 GLU A CA 1
ATOM 842 C C . GLU A 1 112 ? 7.746 8.784 -1.387 1.00 94.00 112 GLU A C 1
ATOM 844 O O . GLU A 1 112 ? 8.513 9.468 -0.702 1.00 94.00 112 GLU A O 1
ATOM 849 N N . THR A 1 113 ? 8.187 8.003 -2.367 1.00 92.50 113 THR A N 1
ATOM 850 C CA . THR A 1 113 ? 9.598 7.854 -2.692 1.00 92.50 113 THR A CA 1
ATOM 851 C C . THR A 1 113 ? 9.818 7.833 -4.198 1.00 92.50 113 THR A C 1
ATOM 853 O O . THR A 1 113 ? 8.953 7.433 -4.981 1.00 92.50 113 THR A O 1
ATOM 856 N N . ALA A 1 114 ? 10.999 8.292 -4.611 1.00 89.75 114 ALA A N 1
ATOM 857 C CA . ALA A 1 114 ? 11.401 8.240 -6.005 1.00 89.75 114 ALA A CA 1
ATOM 858 C C . ALA A 1 114 ? 11.525 6.774 -6.467 1.00 89.75 114 ALA A C 1
ATOM 860 O O . ALA A 1 114 ? 11.971 5.923 -5.689 1.00 89.75 114 ALA A O 1
ATOM 861 N N . PRO A 1 115 ? 11.165 6.468 -7.725 1.00 87.62 115 PRO A N 1
ATOM 862 C CA . PRO A 1 115 ? 11.290 5.119 -8.256 1.00 87.62 115 PRO A CA 1
ATOM 863 C C . PRO A 1 115 ? 12.762 4.696 -8.276 1.00 87.62 115 PRO A C 1
ATOM 865 O O . PRO A 1 115 ? 13.635 5.436 -8.738 1.00 87.62 115 PRO A O 1
ATOM 868 N N . LYS A 1 116 ? 13.054 3.485 -7.793 1.00 83.62 116 LYS A N 1
ATOM 869 C CA . LYS A 1 116 ? 14.413 2.933 -7.821 1.00 83.62 116 LYS A CA 1
ATOM 870 C C . LYS A 1 116 ? 14.669 2.267 -9.173 1.00 83.62 116 LYS A C 1
ATOM 872 O O . LYS A 1 116 ? 14.431 1.080 -9.361 1.00 83.62 116 LYS A O 1
ATOM 877 N N . LEU A 1 117 ? 15.159 3.055 -10.128 1.00 86.38 117 LEU A N 1
ATOM 878 C CA . LEU A 1 117 ? 15.415 2.609 -11.506 1.00 86.38 117 LEU A CA 1
ATOM 879 C C . LEU A 1 117 ? 16.789 1.941 -11.704 1.00 86.38 117 LEU A C 1
ATOM 881 O O . LEU A 1 117 ? 17.141 1.597 -12.828 1.00 86.38 117 LEU A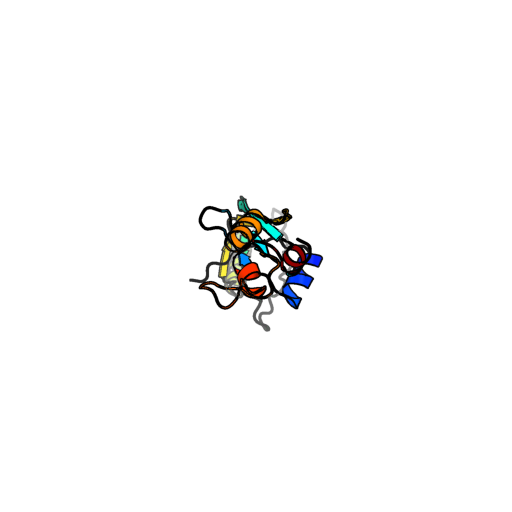 O 1
ATOM 885 N N . GLY A 1 118 ? 17.569 1.732 -10.636 1.00 87.69 118 GLY A N 1
ATOM 886 C CA . GLY A 1 118 ? 18.867 1.048 -10.724 1.00 87.69 118 GLY A CA 1
ATOM 887 C C . GLY A 1 118 ? 18.734 -0.357 -11.317 1.00 87.69 118 GLY A C 1
ATOM 888 O O . GLY A 1 118 ? 19.421 -0.686 -12.279 1.00 87.69 118 GLY A O 1
ATOM 889 N N . VAL A 1 119 ? 17.748 -1.121 -10.834 1.00 87.94 119 VAL A N 1
ATOM 890 C CA . VAL A 1 119 ? 17.426 -2.461 -11.349 1.00 87.94 119 VAL A CA 1
ATOM 891 C C . VAL A 1 119 ? 17.043 -2.420 -12.829 1.00 87.94 119 VAL A C 1
ATOM 893 O O . VAL A 1 119 ? 17.457 -3.282 -13.597 1.00 87.94 119 VAL A O 1
ATOM 896 N N . LEU A 1 120 ? 16.288 -1.401 -13.256 1.00 91.12 120 LEU A N 1
ATOM 897 C CA . LEU A 1 120 ? 15.928 -1.231 -14.665 1.00 91.12 120 LEU A CA 1
ATOM 898 C C . LEU A 1 120 ? 17.180 -1.036 -15.529 1.00 91.12 120 LEU A C 1
ATOM 900 O O . LEU A 1 120 ? 17.316 -1.686 -16.561 1.00 91.12 120 LEU A O 1
ATOM 904 N N . ALA A 1 121 ? 18.099 -0.167 -15.103 1.00 90.50 121 ALA A N 1
ATOM 905 C CA . ALA A 1 121 ? 19.336 0.092 -15.832 1.00 90.50 121 ALA A CA 1
ATOM 906 C C . ALA A 1 121 ? 20.214 -1.165 -15.938 1.00 90.50 121 ALA A C 1
ATOM 908 O O . ALA A 1 121 ? 20.743 -1.442 -17.012 1.00 90.50 121 ALA A O 1
ATOM 909 N N . GLU A 1 122 ? 20.327 -1.947 -14.861 1.00 90.00 122 GLU A N 1
ATOM 910 C CA . GLU A 1 122 ? 21.054 -3.221 -14.860 1.00 90.00 122 GLU A CA 1
ATOM 911 C C . GLU A 1 122 ? 20.424 -4.231 -15.824 1.00 90.00 122 GLU A C 1
ATOM 913 O O . GLU A 1 122 ? 21.121 -4.777 -16.676 1.00 90.00 122 GLU A O 1
ATOM 918 N N . MET A 1 123 ? 19.101 -4.414 -15.760 1.00 88.81 123 MET A N 1
ATOM 919 C CA . MET A 1 123 ? 18.377 -5.325 -16.652 1.00 88.81 123 MET A CA 1
ATOM 920 C C . MET A 1 123 ? 18.515 -4.929 -18.126 1.00 88.81 123 MET A C 1
ATOM 922 O O . MET A 1 123 ? 18.696 -5.791 -18.983 1.00 88.81 123 MET A O 1
ATOM 926 N N . LEU A 1 124 ? 18.438 -3.634 -18.443 1.00 89.06 124 LEU A N 1
ATOM 927 C CA . LEU A 1 124 ? 18.586 -3.144 -19.816 1.00 89.06 124 LEU A CA 1
ATOM 928 C C . LEU A 1 124 ? 20.039 -3.196 -20.312 1.00 89.06 124 LEU A C 1
ATOM 930 O O . LEU A 1 124 ? 20.266 -3.323 -21.514 1.00 89.06 124 LEU A O 1
ATOM 934 N N . ALA A 1 125 ? 21.022 -3.127 -19.412 1.00 88.12 125 ALA A N 1
ATOM 935 C CA . ALA A 1 125 ? 22.435 -3.261 -19.758 1.00 88.12 125 ALA A CA 1
ATOM 936 C C . ALA A 1 125 ? 22.832 -4.698 -20.141 1.00 88.12 125 ALA A C 1
ATOM 938 O O . ALA A 1 125 ? 23.855 -4.878 -20.802 1.00 88.12 125 ALA A O 1
ATOM 939 N N . GLU A 1 126 ? 22.042 -5.710 -19.760 1.00 86.12 126 GLU A N 1
ATOM 940 C CA . GLU A 1 126 ? 22.286 -7.112 -20.134 1.00 86.12 126 GLU A CA 1
ATOM 941 C C . GLU A 1 126 ? 22.160 -7.358 -21.644 1.00 86.12 126 GLU A C 1
ATOM 943 O O . GLU A 1 126 ? 22.884 -8.189 -22.191 1.00 86.12 126 GLU A O 1
ATOM 948 N N . ASP A 1 127 ? 21.257 -6.642 -22.320 1.00 80.56 127 ASP A N 1
ATOM 949 C CA . ASP A 1 127 ? 21.046 -6.751 -23.767 1.00 80.56 127 ASP A CA 1
ATOM 950 C C . ASP A 1 127 ? 20.870 -5.360 -24.405 1.00 80.56 127 ASP A C 1
ATOM 952 O O . ASP A 1 127 ? 19.748 -4.940 -24.715 1.00 80.56 127 ASP A O 1
ATOM 956 N N . PRO A 1 128 ? 21.975 -4.607 -24.582 1.00 82.56 128 PRO A N 1
ATOM 957 C CA . PRO A 1 128 ? 21.929 -3.274 -25.157 1.00 82.56 128 PRO A CA 1
ATOM 958 C C . PRO A 1 128 ? 21.451 -3.309 -26.608 1.00 82.56 128 PRO A C 1
ATOM 960 O O . PRO A 1 128 ? 21.898 -4.120 -27.422 1.00 82.56 128 PRO A O 1
ATOM 963 N N . TYR A 1 129 ? 20.598 -2.354 -26.969 1.00 81.00 129 TYR A N 1
ATOM 964 C CA . TYR A 1 129 ? 20.144 -2.207 -28.345 1.00 81.00 129 TYR A CA 1
ATOM 965 C C . TYR A 1 129 ? 21.325 -1.915 -29.288 1.00 81.00 129 TYR A C 1
ATOM 967 O O . TYR A 1 129 ? 21.965 -0.868 -29.202 1.00 81.00 129 TYR A O 1
ATOM 975 N N . SER A 1 130 ? 21.603 -2.838 -30.212 1.00 74.94 130 SER A N 1
ATOM 976 C CA . SER A 1 130 ? 22.766 -2.778 -31.110 1.00 74.94 130 SER A CA 1
ATOM 977 C C . SER A 1 130 ? 22.514 -2.029 -32.425 1.00 74.94 130 SER A C 1
ATOM 979 O O . SER A 1 130 ? 23.428 -1.894 -33.238 1.00 74.94 130 SER A O 1
ATOM 981 N N . GLY A 1 131 ? 21.291 -1.539 -32.663 1.00 72.00 131 GLY A N 1
ATOM 982 C CA . GLY A 1 131 ? 20.934 -0.775 -33.866 1.00 72.00 131 GLY A CA 1
ATOM 983 C C . GLY A 1 131 ? 20.840 -1.588 -35.159 1.00 72.00 131 GLY A C 1
ATOM 984 O O . GLY A 1 131 ? 20.434 -1.039 -36.180 1.00 72.00 131 GLY A O 1
ATOM 985 N N . ASN A 1 132 ? 21.191 -2.874 -35.132 1.00 67.31 132 ASN A N 1
ATOM 986 C CA . ASN A 1 132 ? 21.079 -3.757 -36.283 1.00 67.31 132 ASN A CA 1
ATOM 987 C C . ASN A 1 132 ? 19.767 -4.548 -36.201 1.00 67.31 132 ASN A C 1
ATOM 989 O O . ASN A 1 132 ? 19.493 -5.187 -35.186 1.00 67.31 132 ASN A O 1
ATOM 993 N N . GLU A 1 133 ? 18.967 -4.539 -37.270 1.00 61.38 133 GLU A N 1
ATOM 994 C CA . GLU A 1 133 ? 17.676 -5.249 -37.327 1.00 61.38 133 GLU A CA 1
ATOM 995 C C . GLU A 1 133 ? 17.832 -6.777 -37.166 1.00 61.38 133 GLU A C 1
ATOM 997 O O . GLU A 1 133 ? 16.880 -7.484 -36.841 1.00 61.38 133 GLU A O 1
ATOM 1002 N N . ALA A 1 134 ? 19.049 -7.297 -37.345 1.00 57.50 134 ALA A N 1
ATOM 1003 C CA . ALA A 1 134 ? 19.388 -8.696 -37.143 1.00 57.50 134 ALA A CA 1
ATOM 1004 C C . ALA A 1 134 ? 19.927 -8.941 -35.723 1.00 57.50 134 ALA A C 1
ATOM 1006 O O . ALA A 1 134 ? 21.133 -8.872 -35.473 1.00 57.50 134 ALA A O 1
ATOM 1007 N N . ARG A 1 135 ? 19.037 -9.291 -34.787 1.00 59.38 135 ARG A N 1
ATOM 1008 C CA . ARG A 1 135 ? 19.432 -9.904 -33.508 1.00 59.38 135 ARG A CA 1
ATOM 1009 C C . ARG A 1 135 ? 20.003 -11.300 -33.773 1.00 59.38 135 ARG A C 1
ATOM 1011 O O . ARG A 1 135 ? 19.274 -12.280 -33.876 1.00 59.38 135 ARG A O 1
ATOM 1018 N N . THR A 1 136 ? 21.319 -11.402 -33.903 1.00 56.59 136 THR A N 1
ATOM 1019 C CA . THR A 1 136 ? 22.047 -12.678 -33.975 1.00 56.59 136 THR A CA 1
ATOM 1020 C C . THR A 1 136 ? 22.519 -13.090 -32.582 1.00 56.59 136 THR A C 1
ATOM 1022 O O . THR A 1 136 ? 23.679 -12.881 -32.242 1.00 56.59 136 THR A O 1
ATOM 1025 N N . GLY A 1 137 ? 21.637 -13.662 -31.755 1.00 52.03 137 GLY A N 1
ATOM 1026 C CA . GLY A 1 137 ? 22.073 -14.271 -30.492 1.00 52.03 137 GLY A CA 1
ATOM 1027 C C . GLY A 1 137 ? 20.979 -14.586 -29.469 1.00 52.03 137 GLY A C 1
ATOM 1028 O O . GLY A 1 137 ? 20.442 -13.687 -28.840 1.00 52.03 137 GLY A O 1
ATOM 1029 N N . GLY A 1 138 ? 20.735 -15.884 -29.252 1.00 51.53 138 GLY A N 1
ATOM 1030 C CA . GLY A 1 138 ? 20.401 -16.531 -27.969 1.00 51.53 138 GLY A CA 1
ATOM 1031 C C . GLY A 1 138 ? 19.059 -16.259 -27.278 1.00 51.53 138 GLY A C 1
ATOM 1032 O O . GLY A 1 138 ? 18.453 -17.207 -26.783 1.00 51.53 138 GLY A O 1
ATOM 1033 N N . ARG A 1 139 ? 18.587 -15.012 -27.212 1.00 56.03 139 ARG A N 1
ATOM 1034 C CA . ARG A 1 139 ? 17.334 -14.644 -26.541 1.00 56.03 139 ARG A CA 1
ATOM 1035 C C . ARG A 1 139 ? 16.395 -14.056 -27.589 1.00 56.03 139 ARG A C 1
ATOM 1037 O O . ARG A 1 139 ? 16.566 -12.926 -28.031 1.00 56.03 139 ARG A O 1
ATOM 1044 N N . GLU A 1 140 ? 15.439 -14.863 -28.047 1.00 58.25 140 GLU A N 1
ATOM 1045 C CA . GLU A 1 140 ? 14.545 -14.514 -29.167 1.00 58.25 140 GLU A CA 1
ATOM 1046 C C . GLU A 1 140 ? 13.684 -13.262 -28.897 1.00 58.25 140 GLU A C 1
ATOM 1048 O O . GLU A 1 140 ? 13.214 -12.621 -29.835 1.00 58.25 140 GLU A O 1
ATOM 1053 N N . ALA A 1 141 ? 13.531 -12.854 -27.632 1.00 68.25 141 ALA A N 1
ATOM 1054 C CA . ALA A 1 141 ? 12.824 -11.648 -27.224 1.00 68.25 141 ALA A CA 1
ATOM 1055 C C . ALA A 1 141 ? 13.575 -10.934 -26.086 1.00 68.25 141 ALA A C 1
ATOM 1057 O O . ALA A 1 141 ? 14.151 -11.578 -25.209 1.00 68.25 141 ALA A O 1
ATOM 1058 N N . GLY A 1 142 ? 13.580 -9.596 -26.112 1.00 77.81 142 GLY A N 1
ATOM 1059 C CA . GLY A 1 142 ? 14.067 -8.795 -24.981 1.00 77.81 142 GLY A CA 1
ATOM 1060 C C . GLY A 1 142 ? 13.088 -8.872 -23.808 1.00 77.81 142 GLY A C 1
ATOM 1061 O O . GLY A 1 142 ? 12.130 -9.640 -23.852 1.00 77.81 142 GLY A O 1
ATOM 1062 N N . TYR A 1 143 ? 13.293 -8.050 -22.782 1.00 85.88 143 TYR A N 1
ATOM 1063 C CA . TYR A 1 143 ? 12.334 -7.955 -21.685 1.00 85.88 143 TYR A CA 1
ATOM 1064 C C . TYR A 1 143 ? 11.001 -7.375 -22.160 1.00 85.88 143 TYR A C 1
ATOM 1066 O O . TYR A 1 143 ? 10.968 -6.347 -22.843 1.00 85.88 143 TYR A O 1
ATOM 1074 N N . THR A 1 144 ? 9.893 -8.015 -21.788 1.00 90.81 144 THR A N 1
ATOM 1075 C CA . THR A 1 144 ? 8.575 -7.400 -21.980 1.00 90.81 144 THR A CA 1
ATOM 1076 C C . THR A 1 144 ? 8.349 -6.307 -20.936 1.00 90.81 144 THR A C 1
ATOM 1078 O O . THR A 1 144 ? 8.915 -6.340 -19.845 1.00 90.81 144 THR A O 1
ATOM 1081 N N . PHE A 1 145 ? 7.486 -5.333 -21.236 1.00 91.81 145 PHE A N 1
ATOM 1082 C CA . PHE A 1 145 ? 7.152 -4.290 -20.260 1.00 91.81 145 PHE A CA 1
ATOM 1083 C C . PHE A 1 145 ? 6.576 -4.877 -18.960 1.00 91.81 145 PHE A C 1
ATOM 1085 O O . PHE A 1 145 ? 6.878 -4.383 -17.879 1.00 91.81 145 PHE A O 1
ATOM 1092 N N . ALA A 1 146 ? 5.799 -5.961 -19.055 1.00 91.81 146 ALA A N 1
ATOM 1093 C CA . ALA A 1 146 ? 5.263 -6.662 -17.892 1.00 91.81 146 ALA A CA 1
ATOM 1094 C C . ALA A 1 146 ? 6.376 -7.281 -17.027 1.00 91.81 146 ALA A C 1
ATOM 1096 O O . ALA A 1 146 ? 6.356 -7.114 -15.811 1.00 91.81 146 ALA A O 1
ATOM 1097 N N . GLU A 1 147 ? 7.378 -7.914 -17.645 1.00 91.56 147 GLU A N 1
ATOM 1098 C CA . GLU A 1 147 ? 8.540 -8.469 -16.932 1.00 91.56 147 GLU A CA 1
ATOM 1099 C C . GLU A 1 147 ? 9.359 -7.384 -16.225 1.00 91.56 147 GLU A C 1
ATOM 1101 O O . GLU A 1 147 ? 9.830 -7.589 -15.105 1.00 91.56 147 GLU A O 1
ATOM 1106 N N . LEU A 1 148 ? 9.526 -6.222 -16.867 1.00 92.00 148 LEU A N 1
ATOM 1107 C CA . LEU A 1 148 ? 10.183 -5.074 -16.243 1.00 92.00 148 LEU A CA 1
ATOM 1108 C C . LEU A 1 148 ? 9.3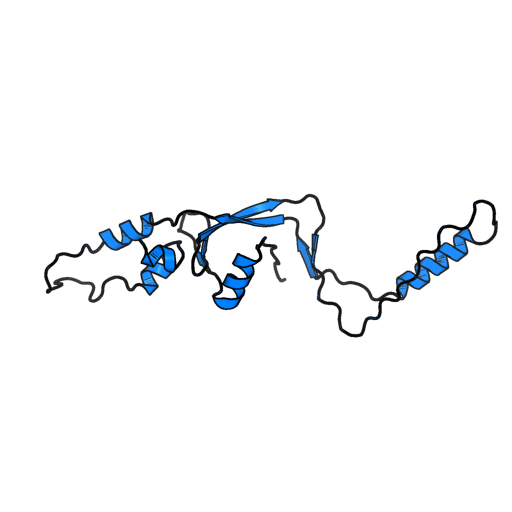59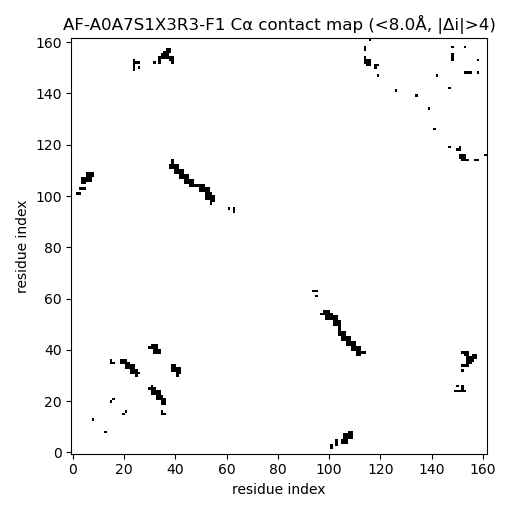 -4.556 -15.063 1.00 92.00 148 LEU A C 1
ATOM 1110 O O . LEU A 1 148 ? 9.901 -4.338 -13.985 1.00 92.00 148 LEU A O 1
ATOM 1114 N N . LEU A 1 149 ? 8.046 -4.404 -15.236 1.00 91.88 149 LEU A N 1
ATOM 1115 C CA . LEU A 1 149 ? 7.163 -3.894 -14.191 1.00 91.88 149 LEU A CA 1
ATOM 1116 C C . LEU A 1 149 ? 7.095 -4.815 -12.971 1.00 91.88 149 LEU A C 1
ATOM 1118 O O . LEU A 1 149 ? 6.970 -4.327 -11.848 1.00 91.88 149 LEU A O 1
ATOM 1122 N N . GLU A 1 150 ? 7.177 -6.127 -13.170 1.00 90.69 150 GLU A N 1
ATOM 1123 C CA . GLU A 1 150 ? 7.180 -7.104 -12.083 1.00 90.69 150 GLU A CA 1
ATOM 1124 C C . GLU A 1 150 ? 8.474 -7.043 -11.259 1.00 90.69 150 GLU A C 1
ATOM 1126 O O . GLU A 1 150 ? 8.436 -7.173 -10.036 1.00 90.69 150 GLU A O 1
ATOM 1131 N N . ARG A 1 151 ? 9.617 -6.802 -11.912 1.00 89.00 151 ARG A N 1
ATOM 1132 C CA . ARG A 1 151 ? 10.941 -6.854 -11.272 1.00 89.00 151 ARG A CA 1
ATOM 1133 C C . ARG A 1 151 ? 11.433 -5.506 -10.756 1.00 89.00 151 ARG A C 1
ATOM 1135 O O . ARG A 1 151 ? 12.207 -5.477 -9.803 1.00 89.00 151 ARG A O 1
ATOM 1142 N N . VAL A 1 152 ? 11.006 -4.400 -11.362 1.00 91.75 152 VAL A N 1
ATOM 1143 C CA . VAL A 1 152 ? 11.432 -3.056 -10.964 1.00 91.75 152 VAL A CA 1
ATOM 1144 C C . VAL A 1 152 ? 10.481 -2.513 -9.886 1.00 91.75 152 VAL A C 1
ATOM 1146 O O . VAL A 1 152 ? 9.270 -2.422 -10.123 1.00 91.75 152 VAL A O 1
ATOM 1149 N N . PRO A 1 153 ? 10.993 -2.106 -8.708 1.00 92.00 153 PRO A N 1
ATOM 1150 C CA . PRO A 1 153 ? 10.191 -1.580 -7.601 1.00 92.00 153 PRO A CA 1
ATOM 1151 C C . PRO A 1 153 ? 9.732 -0.136 -7.877 1.00 92.00 153 PRO A C 1
ATOM 1153 O O . PRO A 1 153 ? 10.221 0.831 -7.288 1.00 92.00 153 PRO A O 1
ATOM 1156 N N . CYS A 1 154 ? 8.803 0.013 -8.819 1.00 93.88 154 CYS A N 1
ATOM 1157 C CA . CYS A 1 154 ? 8.188 1.286 -9.185 1.00 93.88 154 CYS A CA 1
ATOM 1158 C C . CYS A 1 154 ? 6.740 1.114 -9.672 1.00 93.88 154 CYS A C 1
ATOM 1160 O O . CYS A 1 154 ? 6.296 -0.004 -9.976 1.00 93.88 154 CYS A O 1
ATOM 1162 N N . SER A 1 155 ? 6.002 2.224 -9.736 1.00 94.25 155 SER A N 1
ATOM 1163 C CA . SER A 1 155 ? 4.668 2.272 -10.336 1.00 94.25 155 SER A CA 1
ATOM 1164 C C . SER A 1 155 ? 4.739 2.115 -11.854 1.00 94.25 155 SER A C 1
ATOM 1166 O O . SER A 1 155 ? 5.770 2.373 -12.482 1.00 94.25 155 SER A O 1
ATOM 1168 N N . GLU A 1 156 ? 3.625 1.722 -12.469 1.00 93.81 156 GLU A N 1
ATOM 1169 C CA . GLU A 1 156 ? 3.559 1.594 -13.925 1.00 93.81 156 GLU A CA 1
ATOM 1170 C C . GLU A 1 156 ? 3.824 2.931 -14.626 1.00 93.81 156 GLU A C 1
ATOM 1172 O O . GLU A 1 156 ? 4.598 2.988 -15.582 1.00 93.81 156 GLU A O 1
ATOM 1177 N N . GLN A 1 157 ? 3.214 4.018 -14.146 1.00 94.12 157 GLN A N 1
ATOM 1178 C CA . GLN A 1 157 ? 3.414 5.339 -14.742 1.00 94.12 157 GLN A CA 1
ATOM 1179 C C . GLN A 1 157 ? 4.859 5.820 -14.602 1.00 94.12 157 GLN A C 1
ATOM 1181 O O . GLN A 1 157 ? 5.404 6.377 -15.553 1.00 94.12 157 GLN A O 1
ATOM 1186 N N . GLN A 1 158 ? 5.500 5.565 -13.457 1.00 94.56 158 GLN A N 1
ATOM 1187 C CA . GLN A 1 158 ? 6.909 5.902 -13.260 1.00 94.56 158 GLN A CA 1
ATOM 1188 C C . GLN A 1 158 ? 7.811 5.097 -14.198 1.00 94.56 158 GLN A C 1
ATOM 1190 O O . GLN A 1 158 ? 8.729 5.670 -14.776 1.00 94.56 158 GLN A O 1
ATOM 1195 N N . LEU A 1 159 ? 7.524 3.808 -14.409 1.00 94.06 159 LEU A N 1
ATOM 1196 C CA . LEU A 1 159 ? 8.278 2.982 -15.352 1.00 94.06 159 LEU A CA 1
ATOM 1197 C C . LEU A 1 159 ? 8.121 3.456 -16.803 1.00 94.06 159 LEU A C 1
ATOM 1199 O O . LEU A 1 159 ? 9.069 3.394 -17.576 1.00 94.06 159 LEU A O 1
ATOM 1203 N N . ARG A 1 160 ? 6.932 3.935 -17.186 1.00 93.25 160 ARG A N 1
ATOM 1204 C CA . ARG A 1 160 ? 6.678 4.484 -18.532 1.00 93.25 160 ARG A CA 1
ATOM 1205 C C . ARG A 1 160 ? 7.363 5.827 -18.776 1.00 93.25 160 ARG A C 1
ATOM 1207 O O . ARG A 1 160 ? 7.598 6.168 -19.930 1.00 93.25 160 ARG A O 1
ATOM 1214 N N . ALA A 1 161 ? 7.603 6.596 -17.718 1.00 92.19 161 ALA A N 1
ATOM 1215 C CA . ALA A 1 161 ? 8.234 7.911 -17.786 1.00 92.19 161 ALA A CA 1
ATOM 1216 C C . ALA A 1 161 ? 9.770 7.866 -17.659 1.00 92.19 161 ALA A C 1
ATOM 1218 O O . ALA A 1 161 ? 10.402 8.915 -17.794 1.00 92.19 161 ALA A O 1
ATOM 1219 N N . ALA A 1 162 ? 10.331 6.693 -17.346 1.00 85.19 162 ALA A N 1
ATOM 1220 C CA . ALA A 1 162 ? 11.760 6.454 -17.153 1.00 85.19 162 ALA A CA 1
ATOM 1221 C C . ALA A 1 162 ? 12.581 6.540 -18.449 1.00 85.19 162 ALA A C 1
ATOM 1223 O O . ALA A 1 162 ? 12.027 6.276 -19.541 1.00 85.19 162 ALA A O 1
#

Sequence (162 aa):
WKDYLLMEVDTALLEELQDHGAAFKSEPDGAAVLCTASRTFNAKSVETTNLLMLLPPAQEGVECEDVENTPPGEPGASQGGLQTQVARNETADTRSRVIVTATADRHFELVETAPKLGVLAEMLAEDPYSGNEARTGGREAGYTFAELLERVPCSEQQLRAA

Secondary structure (DSSP, 8-state):
-----EE---HHHHHHHHHH--EEE--TTSPPEEE-SS-EEEEEEEEEEEEEEE-PPPPTT--------PPPPPTT-TT-HHHHHHHHHHHHHTSPPPPP-EEEEEEEEEEE-----HHHHHHHHTS---S-S---SS-SS---HHHHHHHSSS-HHHHHH-

Mean predicted aligned error: 11.88 Å

Organism: NCBI:txid63592

Foldseek 3Di:
DDDDAAEDADPVRVVQCVPFNWDWAADPPGQIWIATQAFIWGWDKDFDPDKAFDFDPDDPPQPPPPDDPDPDPDPPPPDPPVVVVVVVVVVVVPHDDTDGPDIDRIHIYTHTDQWPCPVVVVLCVVPDDPVDPDPPDDDPDRDDLVNCCRHGRYHSNNSVVD

Solvent-accessible surface area (backbone atoms only — not comparable to full-atom values): 10386 Å² total; per-residue (Å²): 136,84,90,76,82,48,68,62,71,54,76,71,56,46,53,46,40,73,77,68,34,70,47,79,33,57,52,100,92,47,77,57,29,42,21,33,61,67,46,28,22,40,66,41,82,42,77,50,95,58,88,41,73,42,63,67,80,79,64,89,86,71,79,76,78,84,73,75,81,74,72,86,74,71,96,79,71,88,82,42,74,66,59,55,51,50,53,53,51,55,60,55,70,71,47,86,80,83,64,72,72,45,71,39,59,46,35,28,44,67,44,80,45,81,65,55,56,64,61,48,54,55,61,50,62,76,66,63,89,80,87,56,95,72,82,87,66,100,59,98,64,80,85,48,72,66,60,47,55,73,68,30,57,40,10,60,50,48,61,72,70,103

Nearest PDB structures (foldseek):
  5oki-assembly1_G  TM=6.072E-01  e=5.254E-07  Saccharomyces cerevisiae S288C
  5oki-assembly2_C  TM=6.225E-01  e=3.906E-07  Saccharomyces cerevisiae S288C
  6s1c-assembly1_B  TM=6.274E-01  e=3.723E-06  Saccharomyces cerev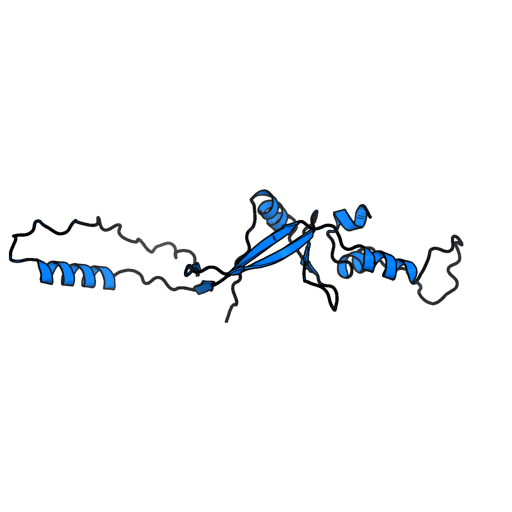isiae S288C
  6s1c-assembly2_F  TM=6.216E-01  e=3.116E-06  Saccharomyces cerevisiae S288C
  5msm-assembly1_A  TM=5.697E-01  e=1.721E-06  Saccharomyces cerevisiae S288C

InterPro domains:
  IPR019128 Sister chromatid cohesion protein Dcc1 [PF09724] (4-161)
  IPR019128 Sister chromatid cohesion protein Dcc1 [PTHR13395] (2-162)

Radius of gyration: 28.42 Å; Cα contacts (8 Å, |Δi|>4): 180; chains: 1; bounding box: 53×30×90 Å